Protein AF-S2EPA1-F1 (afdb_monomer_lite)

Organism: NCBI:txid859192

Structure (mmCIF, N/CA/C/O backbone):
data_AF-S2EPA1-F1
#
_entry.id   AF-S2EPA1-F1
#
loop_
_atom_site.group_PDB
_atom_site.id
_atom_site.type_symbol
_atom_site.label_atom_id
_atom_site.label_alt_id
_atom_site.label_comp_id
_atom_site.label_asym_id
_atom_site.label_entity_id
_atom_site.label_seq_id
_atom_site.pdbx_PDB_ins_code
_atom_site.Cartn_x
_atom_site.Cartn_y
_atom_site.Cartn_z
_atom_site.occupancy
_atom_site.B_iso_or_equiv
_atom_site.auth_seq_id
_atom_site.auth_comp_id
_atom_site.auth_asym_id
_atom_site.auth_atom_id
_atom_site.pdbx_PDB_model_num
ATOM 1 N N . MET A 1 1 ? -0.430 -7.559 0.317 1.00 74.38 1 MET A N 1
ATOM 2 C CA . MET A 1 1 ? 0.672 -6.647 0.741 1.00 74.38 1 MET A CA 1
ATOM 3 C C . MET A 1 1 ? 1.376 -5.891 -0.383 1.00 74.38 1 MET A C 1
ATOM 5 O O . MET A 1 1 ? 1.769 -4.742 -0.210 1.00 74.38 1 MET A O 1
ATOM 9 N N . ASP A 1 2 ? 1.567 -6.525 -1.538 1.00 80.12 2 ASP A N 1
ATOM 10 C CA . ASP A 1 2 ? 2.482 -6.105 -2.611 1.00 80.12 2 ASP A CA 1
ATOM 11 C C . ASP A 1 2 ? 2.283 -4.674 -3.138 1.00 80.12 2 ASP A C 1
ATOM 13 O O . ASP A 1 2 ? 3.222 -4.062 -3.643 1.00 80.12 2 ASP A O 1
ATOM 17 N N . TYR A 1 3 ? 1.073 -4.122 -3.023 1.00 84.88 3 TYR A N 1
ATOM 18 C CA . TYR A 1 3 ? 0.733 -2.802 -3.562 1.00 84.88 3 TYR A CA 1
ATOM 19 C C . TYR A 1 3 ? 1.406 -1.641 -2.827 1.00 84.88 3 TYR A C 1
ATOM 21 O O . TYR A 1 3 ? 1.674 -0.620 -3.465 1.00 84.88 3 TYR A O 1
ATOM 29 N N . PHE A 1 4 ? 1.691 -1.822 -1.535 1.00 82.56 4 PHE A N 1
ATOM 30 C CA . PHE A 1 4 ? 2.256 -0.810 -0.638 1.00 82.56 4 PHE A CA 1
ATOM 31 C C . PHE A 1 4 ? 3.748 -1.019 -0.362 1.00 82.56 4 PHE A C 1
ATOM 33 O O . PHE A 1 4 ? 4.340 -0.234 0.370 1.00 82.56 4 PHE A O 1
ATOM 40 N N . ASN A 1 5 ? 4.365 -2.068 -0.916 1.00 84.38 5 ASN A N 1
ATOM 41 C CA . ASN A 1 5 ? 5.757 -2.390 -0.622 1.00 84.38 5 ASN A CA 1
ATOM 42 C C . ASN A 1 5 ? 6.712 -1.486 -1.428 1.00 84.38 5 ASN A C 1
ATOM 44 O O . ASN A 1 5 ? 6.739 -1.517 -2.663 1.00 84.38 5 ASN A O 1
ATOM 48 N N . LYS A 1 6 ? 7.514 -0.686 -0.714 1.00 85.00 6 LYS A N 1
ATOM 49 C CA . LYS A 1 6 ? 8.489 0.261 -1.279 1.00 85.00 6 LYS A CA 1
ATOM 50 C C . LYS A 1 6 ? 9.694 -0.429 -1.925 1.00 85.00 6 LYS A C 1
ATOM 52 O O . LYS A 1 6 ? 10.209 0.080 -2.923 1.00 85.00 6 LYS A O 1
ATOM 57 N N . THR A 1 7 ? 10.082 -1.597 -1.416 1.00 82.31 7 THR A N 1
ATOM 58 C CA . THR A 1 7 ? 11.185 -2.435 -1.914 1.00 82.31 7 THR A CA 1
ATOM 59 C C . THR A 1 7 ? 10.904 -2.964 -3.325 1.00 82.31 7 THR A C 1
ATOM 61 O O . THR A 1 7 ? 11.822 -3.305 -4.067 1.00 82.31 7 THR A O 1
ATOM 64 N N . LEU A 1 8 ? 9.633 -3.002 -3.747 1.00 81.56 8 LEU A N 1
ATOM 65 C CA . LEU A 1 8 ? 9.241 -3.565 -5.037 1.00 81.56 8 LEU A CA 1
ATOM 66 C C . LEU A 1 8 ? 9.061 -2.512 -6.129 1.00 81.56 8 LEU A C 1
ATOM 68 O O . LEU A 1 8 ? 8.454 -1.465 -5.890 1.00 81.56 8 LEU A O 1
ATOM 72 N N . PRO A 1 9 ? 9.496 -2.797 -7.369 1.00 84.56 9 PRO A N 1
ATOM 73 C CA . PRO A 1 9 ? 9.154 -1.978 -8.526 1.00 84.56 9 PRO A CA 1
ATOM 74 C C . PRO A 1 9 ? 7.680 -2.162 -8.927 1.00 84.56 9 PRO A C 1
ATOM 76 O O . PRO A 1 9 ? 7.052 -3.176 -8.608 1.00 84.56 9 PRO A O 1
ATOM 79 N N . ARG A 1 10 ? 7.133 -1.213 -9.706 1.00 84.31 10 ARG A N 1
ATOM 80 C CA . ARG A 1 10 ? 5.744 -1.278 -10.213 1.00 84.31 10 ARG A CA 1
ATOM 81 C C . ARG A 1 10 ? 5.460 -2.569 -10.993 1.00 84.31 10 ARG A C 1
ATOM 83 O O . ARG A 1 10 ? 4.398 -3.168 -10.833 1.00 84.31 10 ARG A O 1
ATOM 90 N N . ALA A 1 11 ? 6.446 -3.057 -11.750 1.00 84.38 11 ALA A N 1
ATOM 91 C CA . ALA A 1 11 ? 6.354 -4.315 -12.491 1.00 84.38 11 ALA A CA 1
ATOM 92 C C . ALA A 1 11 ? 6.005 -5.520 -11.592 1.00 84.38 11 ALA A C 1
ATOM 94 O O . ALA A 1 11 ? 5.220 -6.379 -12.000 1.00 84.38 11 ALA A O 1
ATOM 95 N N . LYS A 1 12 ? 6.510 -5.538 -10.347 1.00 82.62 12 LYS A N 1
ATOM 96 C CA .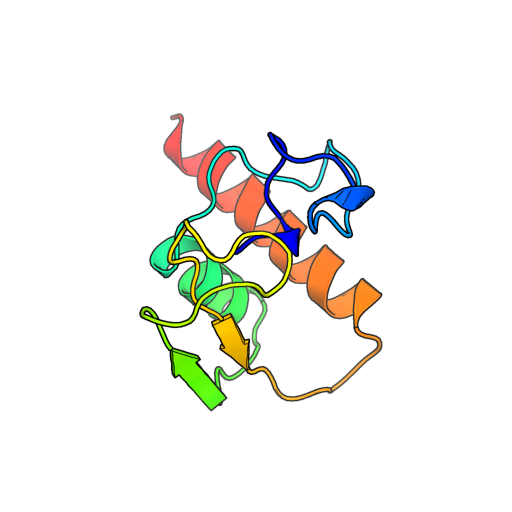 LYS A 1 12 ? 6.357 -6.638 -9.378 1.00 82.62 12 LYS A CA 1
ATOM 97 C C . LYS A 1 12 ? 5.180 -6.473 -8.407 1.00 82.62 12 LYS A C 1
ATOM 99 O O . LYS A 1 12 ? 5.001 -7.326 -7.547 1.00 82.62 12 LYS A O 1
ATOM 104 N N . GLY A 1 13 ? 4.354 -5.432 -8.554 1.00 82.50 13 GLY A N 1
ATOM 105 C CA . GLY A 1 13 ? 3.090 -5.311 -7.814 1.00 82.50 13 GLY A CA 1
ATOM 106 C C . GLY A 1 13 ? 2.813 -3.941 -7.203 1.00 82.50 13 GLY A C 1
ATOM 107 O O . GLY A 1 13 ? 1.644 -3.618 -7.007 1.00 82.50 13 GLY A O 1
ATOM 108 N N . ARG A 1 14 ? 3.833 -3.107 -6.958 1.00 87.31 14 ARG A N 1
ATOM 109 C CA . ARG A 1 14 ? 3.638 -1.782 -6.346 1.00 87.31 14 ARG A CA 1
ATOM 110 C C . ARG A 1 14 ? 2.713 -0.919 -7.209 1.00 87.31 14 ARG A C 1
ATOM 112 O O . ARG A 1 14 ? 2.981 -0.724 -8.394 1.00 87.31 14 ARG A O 1
ATOM 119 N N . LYS A 1 15 ? 1.647 -0.372 -6.619 1.00 84.31 15 LYS A N 1
ATOM 120 C CA . LYS A 1 15 ? 0.703 0.516 -7.330 1.00 84.31 15 LYS A CA 1
ATOM 121 C C . LYS A 1 15 ? 0.851 1.989 -6.966 1.00 84.31 15 LYS A C 1
ATOM 123 O O . LYS A 1 15 ? 0.438 2.837 -7.748 1.00 84.31 15 LYS A O 1
ATOM 128 N N . LEU A 1 16 ? 1.456 2.282 -5.821 1.00 83.94 16 LEU A N 1
ATOM 129 C CA . LEU A 1 16 ? 1.631 3.638 -5.311 1.00 83.94 16 LEU A CA 1
ATOM 130 C C . LEU A 1 16 ? 3.046 4.180 -5.574 1.00 83.94 16 LEU A C 1
ATOM 132 O O . LEU A 1 16 ? 3.954 3.474 -6.035 1.00 83.94 16 LEU A O 1
ATOM 136 N N . GLU A 1 17 ? 3.210 5.476 -5.328 1.00 84.25 17 GLU A N 1
ATOM 137 C CA . GLU A 1 17 ? 4.504 6.162 -5.312 1.00 84.25 17 GLU A CA 1
ATOM 138 C C . GLU A 1 17 ? 5.335 5.746 -4.098 1.00 84.25 17 GLU A C 1
ATOM 140 O O . GLU A 1 17 ? 4.797 5.312 -3.081 1.00 84.25 17 GLU A O 1
ATOM 145 N N . LYS A 1 18 ? 6.663 5.877 -4.199 1.00 80.94 18 LYS A N 1
ATOM 146 C CA . LYS A 1 18 ? 7.591 5.427 -3.149 1.00 80.94 18 LYS A CA 1
ATOM 147 C C . LYS A 1 18 ? 7.401 6.167 -1.822 1.00 80.94 18 LYS A C 1
ATOM 149 O O . LYS A 1 18 ? 7.691 5.590 -0.781 1.00 80.94 18 LYS A O 1
ATOM 154 N N . GLU A 1 19 ? 6.949 7.415 -1.862 1.00 80.88 19 GLU A N 1
ATOM 155 C CA . GLU A 1 19 ? 6.706 8.246 -0.674 1.00 80.88 19 GLU A CA 1
ATOM 156 C C . GLU A 1 19 ? 5.507 7.750 0.135 1.00 80.88 19 GLU A C 1
ATOM 158 O O . GLU A 1 19 ? 5.517 7.787 1.359 1.00 80.88 19 GLU A O 1
ATOM 163 N N . LYS A 1 20 ? 4.517 7.182 -0.559 1.00 81.50 20 LYS A N 1
ATOM 164 C CA . LYS A 1 20 ? 3.292 6.610 0.013 1.00 81.50 20 LYS A CA 1
ATOM 165 C C . LYS A 1 20 ? 3.407 5.099 0.250 1.00 81.50 20 LYS A C 1
ATOM 167 O O . LYS A 1 20 ? 2.411 4.413 0.442 1.00 81.50 20 LYS A O 1
ATOM 172 N N . CYS A 1 21 ? 4.610 4.538 0.166 1.00 82.75 21 CYS A N 1
ATOM 173 C CA . CYS A 1 21 ? 4.846 3.108 0.349 1.00 82.75 21 CYS A CA 1
ATOM 174 C C . CYS A 1 21 ? 5.679 2.842 1.601 1.00 82.75 21 CYS A C 1
ATOM 176 O O . CYS A 1 21 ? 6.529 3.639 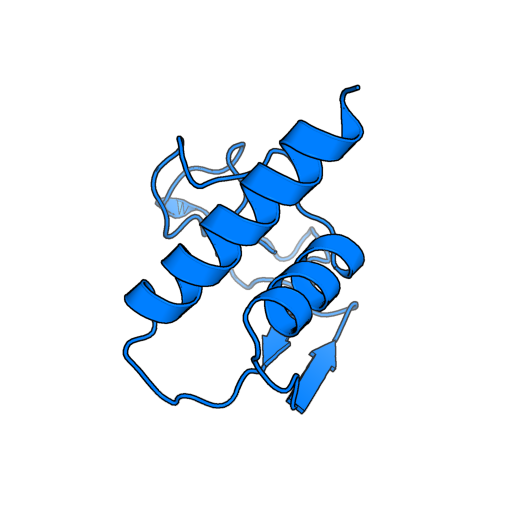1.994 1.00 82.75 21 CYS A O 1
ATOM 178 N N . VAL A 1 22 ? 5.478 1.660 2.171 1.00 82.56 22 VAL A N 1
ATOM 179 C CA . VAL A 1 22 ? 6.130 1.185 3.389 1.00 82.56 22 VAL A CA 1
ATOM 180 C C . VAL A 1 22 ? 7.108 0.062 3.029 1.00 82.56 22 VAL A C 1
ATOM 182 O O . VAL A 1 22 ? 6.859 -0.721 2.111 1.00 82.56 22 VAL A O 1
ATOM 185 N N . PHE A 1 23 ? 8.259 -0.005 3.701 1.00 78.56 23 PHE A N 1
ATOM 186 C CA . PHE A 1 23 ? 9.169 -1.154 3.589 1.00 78.56 23 PHE A CA 1
ATOM 187 C C . PHE A 1 23 ? 8.573 -2.354 4.327 1.00 78.56 23 PHE A C 1
ATOM 189 O O . PHE A 1 23 ? 8.296 -2.226 5.516 1.00 78.56 23 PHE A O 1
ATOM 196 N N . ASP A 1 24 ? 8.369 -3.462 3.616 1.00 76.38 24 ASP A N 1
ATOM 197 C CA . ASP A 1 24 ? 7.830 -4.726 4.143 1.00 76.38 24 ASP A CA 1
ATOM 198 C C . ASP A 1 24 ? 6.534 -4.579 4.957 1.00 76.38 24 ASP A C 1
ATOM 200 O O . ASP A 1 24 ? 6.523 -4.791 6.166 1.00 76.38 24 ASP A O 1
ATOM 204 N N . PRO A 1 25 ? 5.421 -4.208 4.293 1.00 79.44 25 PRO A N 1
ATOM 205 C CA . PRO A 1 25 ? 4.132 -4.072 4.958 1.00 79.44 25 PRO A CA 1
ATOM 206 C C . PRO A 1 25 ? 3.634 -5.428 5.475 1.00 79.44 25 PRO A C 1
ATOM 208 O O . PRO A 1 25 ? 3.722 -6.441 4.770 1.00 79.44 25 PRO A O 1
ATOM 211 N N . SER A 1 26 ? 3.075 -5.423 6.686 1.00 80.88 26 SER A N 1
ATOM 212 C CA . SER A 1 26 ? 2.501 -6.596 7.353 1.00 80.88 26 SER A CA 1
ATOM 213 C C . SER A 1 26 ? 0.963 -6.621 7.286 1.00 80.88 26 SER A C 1
ATOM 215 O O . SER A 1 26 ? 0.311 -5.595 7.081 1.00 80.88 26 SER A O 1
ATOM 217 N N . LEU A 1 27 ? 0.357 -7.810 7.454 1.00 77.19 27 LEU A N 1
ATOM 218 C CA . LEU A 1 27 ? -1.113 -7.993 7.478 1.00 77.19 27 LEU A CA 1
ATOM 219 C C . LEU A 1 27 ? -1.773 -7.192 8.581 1.00 77.19 27 LEU A C 1
ATOM 221 O O . LEU A 1 27 ? -2.738 -6.482 8.307 1.00 77.19 27 LEU A O 1
ATOM 225 N N . LYS A 1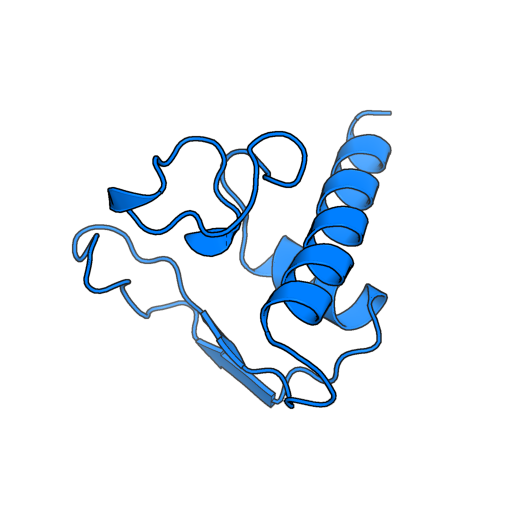 28 ? -1.175 -7.228 9.770 1.00 79.88 28 LYS A N 1
ATOM 226 C CA . LYS A 1 28 ? -1.626 -6.458 10.924 1.00 79.88 28 LYS A CA 1
ATOM 227 C C . LYS A 1 28 ? -1.637 -4.963 10.630 1.00 79.88 28 LYS A C 1
ATOM 229 O O . LYS A 1 28 ? -2.645 -4.318 10.865 1.00 79.88 28 LYS A O 1
ATOM 234 N N . GLU A 1 29 ? -0.575 -4.422 10.032 1.00 79.62 29 GLU A N 1
ATOM 235 C CA . GLU A 1 29 ? -0.523 -2.997 9.683 1.00 79.62 29 GLU A CA 1
ATOM 236 C C . GLU A 1 29 ? -1.602 -2.594 8.674 1.00 79.62 29 GLU A C 1
ATOM 238 O O . GLU A 1 29 ? -2.183 -1.514 8.798 1.00 79.62 29 GLU A O 1
ATOM 243 N N . LEU A 1 30 ? -1.896 -3.439 7.679 1.00 81.44 30 LEU A N 1
ATOM 244 C CA . LEU A 1 30 ? -2.946 -3.123 6.712 1.00 81.44 30 LEU A CA 1
ATOM 245 C C . LEU A 1 30 ? -4.347 -3.205 7.302 1.00 81.44 30 LEU A C 1
ATOM 247 O O . LEU A 1 30 ? -5.156 -2.333 6.989 1.00 81.44 30 LEU A O 1
ATOM 251 N N . THR A 1 31 ? -4.658 -4.223 8.107 1.00 81.94 31 THR A N 1
ATOM 252 C CA . THR A 1 31 ? -5.983 -4.336 8.734 1.00 81.94 31 THR A CA 1
ATOM 253 C C . THR A 1 31 ? -6.223 -3.143 9.648 1.00 81.94 31 THR A C 1
ATOM 255 O O . THR A 1 31 ? -7.229 -2.447 9.542 1.00 81.94 31 THR A O 1
ATOM 258 N N . GLU A 1 32 ? -5.228 -2.818 10.456 1.00 82.50 32 GLU A N 1
ATOM 259 C CA . GLU A 1 32 ? -5.221 -1.664 11.332 1.00 82.50 32 GLU A CA 1
ATOM 260 C C . GLU A 1 32 ? -5.341 -0.317 10.605 1.00 82.50 32 GLU A C 1
ATOM 262 O O . GLU A 1 32 ? -6.010 0.596 11.095 1.00 82.50 32 GLU A O 1
ATOM 267 N N . ALA A 1 33 ? -4.660 -0.144 9.470 1.00 83.12 33 ALA A N 1
ATOM 268 C CA . ALA A 1 33 ? -4.748 1.076 8.673 1.00 83.12 33 ALA A CA 1
ATOM 269 C C . ALA A 1 33 ? -6.084 1.176 7.926 1.00 83.12 33 ALA A C 1
ATOM 271 O O . ALA A 1 33 ? -6.616 2.276 7.793 1.00 83.12 33 ALA A O 1
ATOM 272 N N . ALA A 1 34 ? -6.642 0.050 7.470 1.00 82.12 34 ALA A N 1
ATOM 273 C CA . ALA A 1 34 ? -7.957 -0.007 6.839 1.00 82.12 34 ALA A CA 1
ATOM 274 C C . ALA A 1 34 ? -9.075 0.333 7.837 1.00 82.12 34 ALA A C 1
ATOM 276 O O . ALA A 1 34 ? -9.910 1.184 7.535 1.00 82.12 34 ALA A O 1
ATOM 277 N N . GLN A 1 35 ? -9.023 -0.227 9.051 1.00 82.00 35 GLN A N 1
ATOM 278 C CA . GLN A 1 35 ? -9.932 0.126 10.147 1.00 82.00 35 GLN A CA 1
ATOM 279 C C . GLN A 1 35 ? -9.802 1.604 10.534 1.00 82.00 35 GLN A C 1
ATOM 281 O O . GLN A 1 35 ? -10.800 2.310 10.631 1.00 82.00 35 GLN A O 1
ATOM 286 N N . ALA A 1 36 ? -8.573 2.118 10.675 1.00 80.50 36 ALA A N 1
ATOM 287 C CA . ALA A 1 36 ? -8.333 3.535 10.973 1.00 80.50 36 ALA A CA 1
ATOM 288 C C . ALA A 1 36 ? -8.737 4.486 9.828 1.00 80.50 36 ALA A C 1
ATOM 290 O O . ALA A 1 36 ? -8.896 5.691 10.043 1.00 80.50 36 ALA A O 1
ATOM 291 N N . ALA A 1 37 ? -8.860 3.970 8.605 1.00 78.31 37 ALA A N 1
ATOM 292 C CA . ALA A 1 37 ? -9.404 4.690 7.461 1.00 78.31 37 ALA A CA 1
ATOM 293 C C . ALA A 1 37 ? -10.941 4.605 7.380 1.00 78.31 37 ALA A C 1
ATOM 295 O O . ALA A 1 37 ? -11.520 5.238 6.500 1.00 78.31 37 ALA A O 1
ATOM 296 N N . GLY A 1 38 ? -11.586 3.878 8.300 1.00 77.06 38 GLY A N 1
ATOM 297 C CA . GLY A 1 38 ? -13.038 3.730 8.385 1.00 77.06 38 GLY A CA 1
ATOM 298 C C . GLY A 1 38 ? -13.618 2.667 7.454 1.00 77.06 38 GLY A C 1
ATOM 299 O O . GLY A 1 38 ? -14.830 2.621 7.287 1.00 77.06 38 GLY A O 1
ATOM 300 N N . PHE A 1 39 ? -12.787 1.819 6.839 1.00 78.88 39 PHE A N 1
ATOM 301 C CA . PHE A 1 39 ? -13.278 0.765 5.957 1.00 78.88 39 PHE A CA 1
ATOM 302 C C . PHE A 1 39 ? -13.602 -0.504 6.745 1.00 78.88 39 PHE A C 1
ATOM 304 O O . PHE A 1 39 ? -12.780 -0.990 7.526 1.00 78.88 39 PHE A O 1
ATOM 311 N N . GLN A 1 40 ? -14.779 -1.078 6.489 1.00 72.25 40 GLN A N 1
ATOM 312 C CA . GLN A 1 40 ? -15.110 -2.417 6.965 1.00 72.25 40 GLN A CA 1
ATOM 313 C C . GLN A 1 40 ? -14.317 -3.450 6.168 1.00 72.25 40 GLN A C 1
ATOM 315 O O . GLN A 1 40 ? -14.358 -3.481 4.941 1.00 72.25 40 GLN A O 1
ATOM 320 N N . ILE A 1 41 ? -13.564 -4.288 6.869 1.00 73.94 41 ILE A N 1
ATOM 321 C CA . ILE A 1 41 ? -12.833 -5.387 6.250 1.00 73.94 41 ILE A CA 1
ATOM 322 C C . ILE A 1 41 ? -13.815 -6.538 6.064 1.00 73.94 41 ILE A C 1
ATOM 324 O O . ILE A 1 41 ? -14.348 -7.037 7.051 1.00 73.94 41 ILE A O 1
ATOM 328 N N . THR A 1 42 ? -14.070 -6.939 4.819 1.00 69.25 42 THR A N 1
ATOM 329 C CA . THR A 1 42 ? -15.006 -8.036 4.530 1.00 69.25 42 THR A CA 1
ATOM 330 C C . THR A 1 42 ? -14.325 -9.393 4.625 1.00 69.25 42 THR A C 1
ATOM 332 O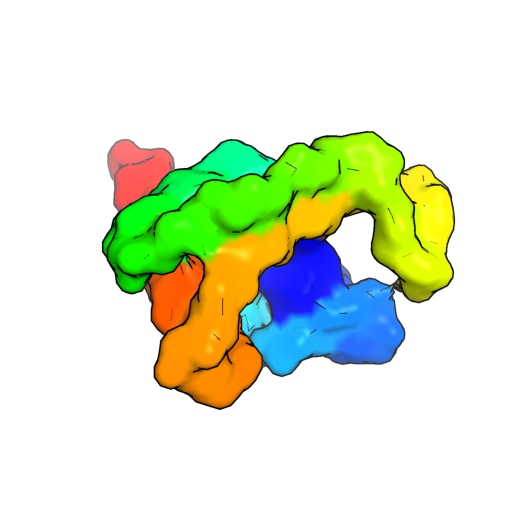 O . THR A 1 42 ? -14.871 -10.309 5.224 1.00 69.25 42 THR A O 1
ATOM 335 N N . GLU A 1 43 ? -13.118 -9.520 4.070 1.00 72.12 43 GLU A N 1
ATOM 336 C CA . GLU A 1 43 ? -12.372 -10.781 4.051 1.00 72.12 43 GLU A CA 1
ATOM 337 C C . GLU A 1 43 ? -10.868 -10.519 4.169 1.00 72.12 43 GLU A C 1
ATOM 339 O O . GLU A 1 43 ? -10.328 -9.585 3.567 1.00 72.12 43 GLU A O 1
ATOM 344 N N . THR A 1 44 ? -10.177 -11.365 4.929 1.00 74.62 44 THR A N 1
ATOM 345 C CA . THR A 1 44 ? -8.714 -11.383 5.030 1.00 74.62 44 THR A CA 1
ATOM 346 C C . THR A 1 44 ? -8.217 -12.801 4.842 1.00 74.62 44 THR A C 1
ATOM 348 O O . THR A 1 44 ? -8.655 -13.696 5.560 1.00 74.62 44 THR A O 1
ATOM 351 N N . ASP A 1 45 ? -7.262 -12.996 3.937 1.00 75.00 45 ASP A N 1
ATOM 352 C CA . ASP A 1 45 ? -6.556 -14.269 3.814 1.00 75.00 45 ASP A CA 1
ATOM 353 C C . ASP A 1 45 ? -5.050 -14.030 3.884 1.00 75.00 45 ASP A C 1
ATOM 355 O O . ASP A 1 45 ? -4.484 -13.226 3.137 1.00 75.00 45 ASP A O 1
ATOM 359 N N . GLU A 1 46 ? -4.396 -14.728 4.805 1.00 68.94 46 GLU A N 1
ATOM 360 C CA . GLU A 1 46 ? -2.976 -14.579 5.096 1.00 68.94 46 GLU A CA 1
ATOM 361 C C . GLU A 1 46 ? -2.094 -15.510 4.254 1.00 68.94 46 GLU A C 1
ATOM 363 O O . GLU A 1 46 ? -0.903 -15.250 4.062 1.00 68.94 46 GLU A O 1
ATOM 368 N N . LYS A 1 47 ? -2.654 -16.609 3.730 1.00 70.00 47 LYS A N 1
ATOM 369 C CA . LYS A 1 47 ? -1.872 -17.697 3.111 1.00 70.00 47 LYS A C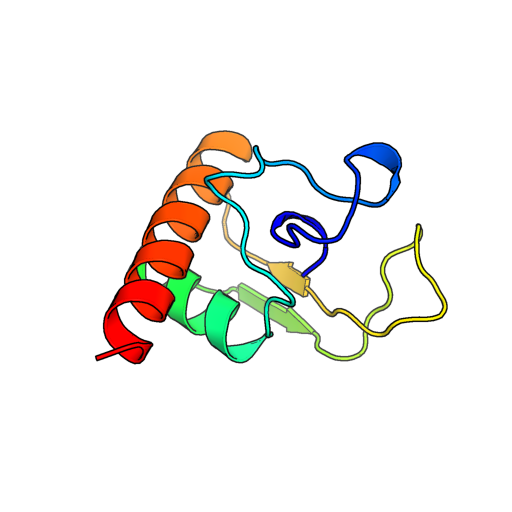A 1
ATOM 370 C C . LYS A 1 47 ? -1.777 -17.588 1.593 1.00 70.00 47 LYS A C 1
ATOM 372 O O . LYS A 1 47 ? -1.065 -18.375 0.961 1.00 70.00 47 LYS A O 1
ATOM 377 N N . VAL A 1 48 ? -2.442 -16.599 1.007 1.00 76.94 48 VAL A N 1
ATOM 378 C CA . VAL A 1 48 ? -2.541 -16.441 -0.445 1.00 76.94 48 VAL A CA 1
ATOM 379 C C . VAL A 1 48 ? -1.284 -15.797 -1.028 1.00 76.94 48 VAL A C 1
ATOM 381 O O . VAL A 1 48 ? -0.617 -14.950 -0.422 1.00 76.94 48 VAL A O 1
ATOM 384 N N . ARG A 1 49 ? -0.932 -16.256 -2.230 1.00 81.31 49 ARG A N 1
ATOM 385 C CA . ARG A 1 49 ? 0.259 -15.850 -2.978 1.00 81.31 49 ARG A CA 1
ATOM 386 C C . ARG A 1 49 ? -0.123 -14.872 -4.077 1.00 81.31 49 ARG A C 1
ATOM 388 O O . ARG A 1 49 ? -1.095 -15.088 -4.798 1.00 81.31 49 ARG A O 1
ATOM 395 N N . PHE A 1 50 ? 0.670 -13.817 -4.240 1.00 80.69 50 PHE A N 1
ATOM 396 C CA . PHE A 1 50 ? 0.480 -12.892 -5.350 1.00 80.69 50 PHE A CA 1
ATOM 397 C C . PHE A 1 50 ? 0.983 -13.539 -6.653 1.00 80.69 50 PHE A C 1
ATOM 399 O O . PHE A 1 50 ? 2.130 -13.985 -6.679 1.00 80.69 50 PHE A O 1
ATOM 406 N N . PRO A 1 51 ? 0.206 -13.560 -7.755 1.00 81.69 51 PRO A N 1
ATOM 407 C CA . PRO A 1 51 ? 0.587 -14.280 -8.977 1.00 81.69 51 PRO A CA 1
ATOM 408 C C . PRO A 1 51 ? 1.956 -13.887 -9.544 1.00 81.69 51 PRO A C 1
ATOM 410 O O . PRO A 1 51 ? 2.682 -14.725 -10.063 1.00 81.69 51 PRO A O 1
ATOM 413 N N . LYS A 1 52 ? 2.356 -12.615 -9.397 1.00 80.81 52 LYS A N 1
ATOM 414 C CA . LYS A 1 52 ? 3.671 -12.139 -9.859 1.00 80.81 52 LYS A CA 1
ATOM 415 C C . LYS A 1 52 ? 4.840 -12.569 -8.963 1.00 80.81 52 LYS A C 1
ATOM 417 O O . LYS A 1 52 ? 5.988 -12.333 -9.327 1.00 80.81 52 LYS A O 1
ATOM 422 N N . ARG A 1 53 ? 4.565 -13.120 -7.777 1.00 79.25 53 ARG A N 1
ATOM 423 C CA . ARG A 1 53 ? 5.546 -13.575 -6.779 1.00 79.25 53 ARG A CA 1
ATOM 424 C C . ARG A 1 53 ? 5.030 -14.833 -6.066 1.00 79.25 53 ARG A C 1
ATOM 426 O O . ARG A 1 53 ? 4.719 -14.778 -4.877 1.00 79.25 53 ARG A O 1
ATOM 433 N N . PRO A 1 54 ? 4.946 -15.977 -6.767 1.00 80.12 54 PRO A N 1
ATOM 434 C CA . PRO A 1 54 ? 4.357 -17.199 -6.215 1.00 80.12 54 PRO A CA 1
ATOM 435 C C . PRO A 1 54 ? 5.156 -17.783 -5.037 1.00 80.12 54 PRO A C 1
ATOM 437 O O . PRO A 1 54 ? 4.616 -18.517 -4.213 1.00 80.12 54 PRO A O 1
ATOM 440 N N . TYR A 1 55 ? 6.438 -17.434 -4.928 1.00 81.50 55 TYR A N 1
ATOM 441 C CA . TYR A 1 55 ? 7.343 -17.906 -3.882 1.00 81.50 55 TYR A CA 1
ATOM 442 C C . TYR A 1 55 ? 7.122 -17.228 -2.516 1.00 81.50 55 TYR A C 1
ATOM 444 O O . TYR A 1 55 ? 7.519 -17.793 -1.502 1.00 81.50 55 TYR A O 1
ATOM 452 N N . VAL A 1 56 ? 6.452 -16.066 -2.450 1.00 78.44 56 VAL A N 1
ATOM 453 C CA . VAL A 1 56 ? 6.179 -15.353 -1.185 1.00 78.44 56 VAL A CA 1
ATOM 454 C C . VAL A 1 56 ? 4.689 -15.404 -0.857 1.00 78.44 56 VAL A C 1
ATOM 456 O O . VAL A 1 56 ? 3.847 -15.041 -1.678 1.00 78.44 56 VAL A O 1
ATOM 459 N N . ARG A 1 57 ? 4.354 -15.811 0.372 1.00 78.31 57 ARG A N 1
ATOM 460 C CA . ARG A 1 57 ? 2.997 -15.656 0.914 1.00 78.31 57 ARG A CA 1
ATOM 461 C C . ARG A 1 57 ? 2.833 -14.214 1.372 1.00 78.31 57 ARG A C 1
ATOM 463 O O . ARG A 1 57 ? 3.608 -13.749 2.202 1.00 78.31 57 ARG A O 1
ATOM 470 N N . SER A 1 58 ? 1.883 -13.497 0.785 1.00 72.31 58 SER A N 1
ATOM 471 C CA . SER A 1 58 ? 1.729 -12.059 1.019 1.00 72.31 58 SER A CA 1
ATOM 472 C C . SER A 1 58 ? 0.319 -11.649 1.430 1.00 72.31 58 SER A C 1
ATOM 474 O O . SER A 1 58 ? 0.151 -10.514 1.878 1.00 72.31 58 SER A O 1
ATOM 476 N N . GLY A 1 59 ? -0.664 -12.545 1.304 1.00 81.69 59 GLY A N 1
ATOM 477 C CA . GLY A 1 59 ? -2.044 -12.335 1.725 1.00 81.69 59 GLY A CA 1
ATOM 478 C C . GLY A 1 59 ? -2.756 -11.153 1.054 1.00 81.69 59 GLY A C 1
ATOM 479 O O . GLY A 1 59 ? -2.161 -10.311 0.359 1.00 81.69 59 GLY A O 1
ATOM 480 N N . TYR A 1 60 ? -4.064 -11.062 1.271 1.00 82.50 60 TYR A N 1
ATOM 481 C CA . TYR A 1 60 ? -4.875 -9.936 0.815 1.00 82.50 60 TYR A CA 1
ATOM 482 C C . TYR A 1 60 ? -5.974 -9.568 1.808 1.00 82.50 60 TYR A C 1
ATOM 484 O O . TYR A 1 60 ? -6.317 -10.325 2.710 1.00 82.50 60 TYR A O 1
ATOM 492 N N . ILE A 1 61 ? -6.495 -8.358 1.613 1.00 82.25 61 ILE A N 1
ATOM 493 C CA . ILE A 1 61 ? -7.635 -7.811 2.339 1.00 82.25 61 ILE A CA 1
ATOM 494 C C . ILE A 1 61 ? -8.651 -7.360 1.298 1.00 82.25 61 ILE A C 1
ATOM 496 O O . ILE A 1 61 ? -8.280 -6.698 0.319 1.00 82.25 61 ILE A O 1
ATOM 500 N N . VAL A 1 62 ? -9.910 -7.716 1.512 1.00 82.06 62 VAL A N 1
ATOM 501 C CA . VAL A 1 62 ? -11.053 -7.260 0.725 1.00 82.06 62 VAL A CA 1
ATOM 502 C C . VAL A 1 62 ? -11.747 -6.142 1.485 1.00 82.06 62 VAL A C 1
ATOM 504 O O . VAL A 1 62 ? -11.930 -6.205 2.701 1.00 82.06 62 VAL A O 1
ATOM 507 N N . LEU A 1 63 ? -12.078 -5.089 0.746 1.00 81.44 63 LEU A N 1
ATOM 508 C CA . LEU A 1 63 ? -12.748 -3.901 1.251 1.00 81.44 63 LEU A CA 1
ATOM 509 C C . LEU A 1 63 ? -13.920 -3.583 0.313 1.00 81.44 63 LEU A C 1
ATOM 511 O O . LEU A 1 63 ? -13.750 -3.703 -0.911 1.00 81.44 63 LEU A O 1
ATOM 515 N N . PRO A 1 64 ? -15.072 -3.140 0.840 1.00 79.88 64 PRO A N 1
ATOM 516 C CA . PRO A 1 64 ? -16.183 -2.677 0.031 1.00 79.88 64 PRO A CA 1
ATOM 517 C C . PRO A 1 64 ? -15.762 -1.432 -0.753 1.00 79.88 64 PRO A C 1
ATOM 519 O O . PRO A 1 64 ? -15.046 -0.548 -0.272 1.00 79.88 64 PRO A O 1
ATOM 522 N N . LYS A 1 65 ? -16.170 -1.378 -2.020 1.00 75.75 65 LYS A N 1
ATOM 523 C CA . LYS A 1 65 ? -15.748 -0.325 -2.940 1.00 75.75 65 LYS A CA 1
ATOM 524 C C . LYS A 1 65 ? -16.697 0.868 -2.856 1.00 75.75 65 LYS A C 1
ATOM 526 O O . LYS A 1 65 ? -17.571 1.026 -3.697 1.00 75.75 65 LYS A O 1
ATOM 531 N N . GLU A 1 66 ? -16.468 1.739 -1.883 1.00 74.38 66 GLU A N 1
ATOM 532 C CA . GLU A 1 66 ? -17.206 3.008 -1.764 1.00 74.38 66 GLU A CA 1
ATOM 533 C C . GLU A 1 66 ? -16.713 4.079 -2.752 1.00 74.38 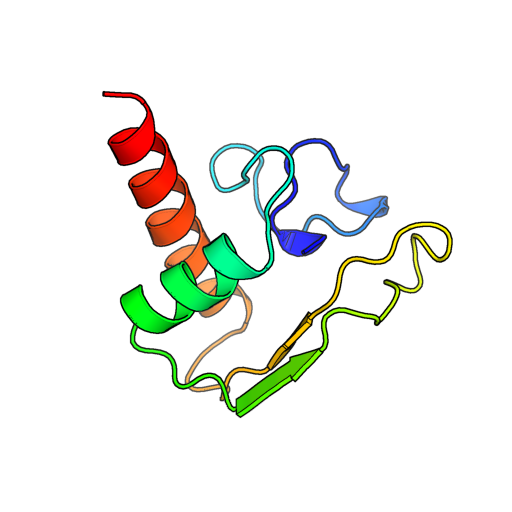66 GLU A C 1
ATOM 535 O O . GLU A 1 66 ? -17.418 5.028 -3.079 1.00 74.38 66 GLU A O 1
ATOM 540 N N . SER A 1 67 ? -15.473 3.959 -3.241 1.00 75.69 67 SER A N 1
ATOM 541 C CA . SER A 1 67 ? -14.867 4.936 -4.154 1.00 75.69 67 SER A CA 1
ATOM 542 C C . SER A 1 67 ? -13.839 4.304 -5.100 1.00 75.69 67 SER A C 1
ATOM 544 O O . SER A 1 67 ? -13.681 3.081 -5.176 1.00 75.69 67 SER A O 1
ATOM 546 N N . THR A 1 68 ? -13.137 5.125 -5.889 1.00 84.31 68 THR A N 1
ATOM 547 C CA . THR A 1 68 ? -12.116 4.625 -6.815 1.00 84.31 68 THR A CA 1
ATOM 548 C C . THR A 1 68 ? -10.974 3.941 -6.064 1.00 84.31 68 THR A C 1
ATOM 550 O O . THR A 1 68 ? -10.500 4.401 -5.025 1.00 84.31 68 THR A O 1
ATOM 553 N N . LYS A 1 69 ? -10.477 2.837 -6.635 1.00 81.50 69 LYS A N 1
ATOM 554 C CA . LYS A 1 69 ? -9.438 1.998 -6.019 1.00 81.50 69 LYS A CA 1
ATOM 555 C C . LYS A 1 69 ? -8.186 2.798 -5.638 1.00 81.50 69 LYS A C 1
ATOM 557 O O . LYS A 1 69 ? -7.582 2.534 -4.609 1.00 81.50 69 LYS A O 1
ATOM 562 N N . THR A 1 70 ? -7.810 3.792 -6.437 1.00 83.06 70 THR A N 1
ATOM 563 C CA . THR A 1 70 ? -6.675 4.687 -6.167 1.00 83.06 70 THR A CA 1
ATOM 564 C C . THR A 1 70 ? -6.894 5.592 -4.956 1.00 83.06 70 THR A C 1
ATOM 566 O O . THR A 1 70 ? -5.973 5.738 -4.158 1.00 83.06 70 THR A O 1
ATOM 569 N N . LYS A 1 71 ? -8.097 6.154 -4.767 1.00 84.31 71 LYS A N 1
ATOM 570 C CA . LYS A 1 71 ? -8.415 6.987 -3.593 1.00 84.31 71 LYS A CA 1
ATOM 571 C C . LYS A 1 71 ? -8.351 6.175 -2.300 1.00 84.31 71 LYS A C 1
ATOM 573 O O . LYS A 1 71 ? -7.765 6.635 -1.325 1.00 84.31 71 LYS A O 1
ATOM 578 N N . ILE A 1 72 ? -8.885 4.954 -2.318 1.00 84.69 72 ILE A N 1
ATOM 579 C CA . ILE A 1 72 ? -8.836 4.028 -1.176 1.00 84.69 72 ILE A CA 1
ATOM 580 C C . ILE A 1 72 ? -7.384 3.677 -0.832 1.00 84.69 72 ILE A C 1
ATOM 582 O O . ILE A 1 72 ? -6.973 3.800 0.318 1.00 84.69 72 ILE A O 1
ATOM 586 N N . LEU A 1 73 ? -6.582 3.308 -1.838 1.00 85.62 73 LEU A N 1
ATOM 587 C CA . LEU A 1 73 ? -5.164 3.001 -1.642 1.00 85.62 73 LEU A CA 1
ATOM 588 C C . LEU A 1 73 ? -4.391 4.197 -1.064 1.00 85.62 73 LEU A C 1
ATOM 590 O O . LEU A 1 73 ? -3.604 4.001 -0.144 1.00 85.62 73 LEU A O 1
ATOM 594 N N . ASN A 1 74 ? -4.640 5.421 -1.544 1.00 85.88 74 ASN A N 1
ATOM 595 C CA . ASN A 1 74 ? -3.998 6.623 -1.001 1.00 85.88 74 ASN A CA 1
ATOM 596 C C . ASN A 1 74 ? -4.370 6.855 0.474 1.00 85.88 74 ASN A C 1
ATOM 598 O O . ASN A 1 74 ? -3.475 7.001 1.305 1.00 85.88 74 ASN A O 1
ATOM 602 N N . LYS A 1 75 ? -5.660 6.783 0.831 1.00 85.38 75 LYS A N 1
ATOM 603 C CA . LYS A 1 75 ? -6.108 6.930 2.229 1.00 85.38 75 LYS A CA 1
ATOM 604 C C . LYS A 1 75 ? -5.450 5.906 3.160 1.00 85.38 75 LYS A C 1
ATOM 606 O O . LYS A 1 75 ? -4.958 6.263 4.227 1.00 85.38 75 LYS A O 1
ATOM 611 N N . ILE A 1 76 ? -5.401 4.639 2.744 1.00 85.69 76 ILE A N 1
ATOM 612 C CA . ILE A 1 76 ? -4.760 3.572 3.530 1.00 85.69 76 ILE A CA 1
ATOM 613 C C . ILE A 1 76 ? -3.254 3.824 3.641 1.00 85.69 76 ILE A C 1
ATOM 615 O O . ILE A 1 76 ? -2.688 3.660 4.719 1.00 85.69 76 ILE A O 1
ATOM 619 N N . SER A 1 77 ? -2.601 4.268 2.562 1.00 85.25 77 SER A N 1
ATOM 620 C CA . SER A 1 77 ? -1.166 4.561 2.592 1.00 85.25 77 SER A CA 1
ATOM 621 C C . SER A 1 77 ? -0.797 5.692 3.546 1.00 85.25 77 SER A C 1
ATOM 623 O O . SER A 1 77 ? 0.182 5.575 4.275 1.00 85.25 77 SER A O 1
ATOM 625 N N . GLU A 1 78 ? -1.594 6.755 3.602 1.00 85.62 78 GLU A N 1
ATOM 626 C CA . GLU A 1 78 ? -1.364 7.872 4.521 1.00 85.62 78 GLU A CA 1
ATOM 627 C C . GLU A 1 78 ? -1.491 7.420 5.978 1.00 85.62 78 GLU A C 1
ATOM 629 O O . GLU A 1 78 ? -0.650 7.760 6.814 1.00 85.62 78 GLU A O 1
ATOM 634 N N . LYS A 1 79 ? -2.501 6.592 6.282 1.00 84.50 79 LYS A N 1
ATOM 635 C CA . LYS A 1 79 ? -2.678 6.004 7.618 1.00 84.50 79 LYS A CA 1
ATOM 636 C C . LYS A 1 79 ? -1.541 5.048 7.975 1.00 84.50 79 LYS A C 1
ATOM 638 O O . LYS A 1 79 ? -1.049 5.110 9.099 1.00 84.50 79 LYS A O 1
ATOM 643 N N . LEU A 1 80 ? -1.082 4.227 7.030 1.00 83.12 80 LEU A N 1
ATOM 644 C CA . LEU A 1 80 ? 0.072 3.341 7.209 1.00 83.12 80 LEU A CA 1
ATOM 645 C C . LEU A 1 80 ? 1.358 4.116 7.525 1.00 83.12 80 LEU A C 1
ATOM 647 O O . LEU A 1 80 ? 2.035 3.815 8.506 1.00 83.12 80 LEU A O 1
ATOM 651 N N . VAL A 1 81 ? 1.690 5.125 6.713 1.00 81.69 81 VAL A N 1
ATOM 652 C CA . VAL A 1 81 ? 2.900 5.941 6.904 1.00 81.69 81 VAL A CA 1
ATOM 653 C C . VAL A 1 81 ? 2.829 6.684 8.237 1.00 81.69 81 VAL A C 1
ATOM 655 O O . VAL A 1 81 ? 3.806 6.700 8.982 1.00 81.69 81 VAL A O 1
ATOM 658 N N . SER A 1 82 ? 1.653 7.208 8.591 1.00 77.88 82 SER A N 1
ATOM 659 C CA . SER A 1 82 ? 1.427 7.870 9.880 1.00 77.88 82 SER A CA 1
ATOM 660 C C . SER A 1 82 ? 1.600 6.922 11.069 1.00 77.88 82 SER A C 1
ATOM 662 O O . SER A 1 82 ? 2.177 7.318 12.079 1.00 77.88 82 SER A O 1
ATOM 664 N N . LYS A 1 83 ? 1.115 5.675 10.976 1.00 76.50 83 LYS A N 1
ATOM 665 C CA . LYS A 1 83 ? 1.296 4.668 12.034 1.00 76.50 83 LYS A CA 1
ATOM 666 C C . LYS A 1 83 ? 2.765 4.327 12.236 1.00 76.50 83 LYS A C 1
ATOM 668 O O . LYS A 1 83 ? 3.223 4.308 13.374 1.00 76.50 83 LYS A O 1
ATOM 673 N N . ARG A 1 84 ? 3.519 4.153 11.149 1.00 70.94 84 ARG A N 1
ATOM 674 C CA . ARG A 1 84 ? 4.953 3.869 11.249 1.00 70.94 84 ARG A CA 1
ATOM 675 C C . ARG A 1 84 ? 5.744 5.057 11.789 1.00 70.94 84 ARG A C 1
ATOM 677 O O . ARG A 1 84 ? 6.572 4.865 12.662 1.00 70.94 84 ARG A O 1
ATOM 684 N N . ALA A 1 85 ? 5.436 6.279 11.350 1.00 64.69 85 ALA A N 1
ATOM 685 C CA . ALA A 1 85 ? 6.063 7.495 11.873 1.00 64.69 85 ALA A CA 1
ATOM 686 C C . ALA A 1 85 ? 5.815 7.696 13.380 1.00 64.69 85 ALA A C 1
ATOM 688 O O . ALA A 1 85 ? 6.665 8.248 14.071 1.00 64.69 85 ALA A O 1
ATOM 689 N N . LYS A 1 86 ? 4.667 7.235 13.893 1.00 61.53 86 LYS A N 1
ATOM 690 C CA . LYS A 1 86 ? 4.354 7.241 15.330 1.00 61.53 86 LYS A CA 1
ATOM 691 C C . LYS A 1 86 ? 5.050 6.125 16.111 1.00 61.53 86 LYS A C 1
ATOM 693 O O . LYS A 1 86 ? 5.286 6.310 17.294 1.00 61.53 86 LYS A O 1
ATOM 698 N N . GLN A 1 87 ? 5.360 4.996 15.474 1.00 58.41 87 GLN A N 1
ATOM 699 C CA . GLN A 1 87 ? 6.070 3.872 16.096 1.00 58.41 87 GLN A CA 1
ATOM 700 C C . GLN A 1 87 ? 7.572 4.133 16.283 1.00 58.41 87 GLN A C 1
ATOM 702 O O . GLN A 1 87 ? 8.197 3.480 17.107 1.00 58.41 87 GLN A O 1
ATOM 707 N N . THR A 1 88 ? 8.158 5.067 15.528 1.00 53.84 88 THR A N 1
ATOM 708 C CA . THR A 1 88 ? 9.590 5.410 15.610 1.00 53.84 88 THR A CA 1
ATOM 709 C C . THR A 1 88 ? 9.925 6.439 16.703 1.00 53.84 88 THR A C 1
ATOM 711 O O . THR A 1 88 ? 10.971 7.080 16.615 1.00 53.84 88 THR A O 1
ATOM 714 N N . LYS A 1 89 ? 9.054 6.657 17.694 1.00 38.97 89 LYS A N 1
ATOM 715 C CA . LYS A 1 89 ? 9.262 7.639 18.767 1.00 38.97 89 LYS A CA 1
ATOM 716 C C . LYS A 1 89 ? 9.208 7.001 20.143 1.00 38.97 89 LYS A C 1
ATOM 718 O O . LYS A 1 89 ? 8.355 6.108 20.325 1.00 38.97 89 LYS A O 1
#

Radius of gyration: 12.44 Å; chains: 1; bounding box: 28×26×31 Å

pLDDT: mean 78.97, std 7.35, range [38.97, 87.31]

Foldseek 3Di:
DQCQALPDDVVQHHDDDNVLHDHDDDPVLQVVLCVVLVWDWPDWDQQDADPSGNPDRHIDTDTDDPDDPVVSSSSSSVSSVVVVVVVVD

InterPro domains:
  IPR002778 Signal recognition particle, SRP19 subunit [PF01922] (3-80)
  IPR036521 Signal recognition particle, subunit SRP19-like superfamily [G3DSA:3.30.56.30] (1-89)
  IPR036521 Signal recognition particle, subunit SRP19-like superfamily [SSF69695] (3-88)

Sequence (89 aa):
MDYFNKTLPRAKGRKLEKEKCVFDPSLKELTEAAQAAGFQITETDEKVRFPKRPYVRSGYIVLPKESTKTKILNKISEKLVSKRAKQTK

Secondary structure (DSSP, 8-state):
-GGGBTTS-GGGT--S-GGG-BSS--HHHHHHHHHHTTPPP-EEESSPEETTEEEEE--EEE---SS-HHHHHHHHHHHHHHHHHHHT-